Protein AF-T0XWD8-F1 (afdb_monomer_lite)

Secondary structure (DSSP, 8-state):
---------------------HHHHHHHHHHHHHHHHHHHHHHHHHHHHT-GGGHHHHHHHHHHHHHHHHHHHHTS-GGGGTSSSSSHHHHHHHHHHHHHHHHHHHHHHHHHHHHHHHHHHHHHHHHHHSS-S-----------PPP------

Sequence (153 aa):
MDRDDTSSAGQEDIGGEGPWTPETCSREALFEVARLVTVLETERDLLVSGDWEKLDPVLEEKSRRSRRLGELLSGLSPESFGEGQGEAPTLRSALVHLSELATVNHVLARESALIVEQVVREIALDAEGGGTYGASGEVGTARPSPAMVSTRG

Foldseek 3Di:
DDDDDDDPPPPPPPPDPDPDDLQVLLVVLLVLLVVLVVLLVVLQVCLVVVVVVPNVVSVVSNVVSVVVSVVSVVVHDPVNLVPPDHCNVVSVVSVVVSVVSVVVSVVSVVVVVVVVVVVVVVVVVCVVPPDDPDDDDDDDDDDPDDDDDDDDD

Radius of gyration: 32.93 Å; chains: 1; bounding box: 119×54×76 Å

pLDDT: mean 76.16, std 20.09, range [37.78, 96.75]

Structure (mmCIF, N/CA/C/O backbone):
data_AF-T0XWD8-F1
#
_entry.id   AF-T0XWD8-F1
#
loop_
_atom_site.group_PDB
_atom_site.id
_atom_site.type_symbol
_atom_site.label_atom_id
_atom_site.label_alt_id
_atom_site.label_comp_id
_atom_site.label_asym_id
_atom_site.label_entity_id
_atom_site.label_seq_id
_atom_site.pdbx_PDB_ins_code
_atom_site.Cartn_x
_atom_site.Cartn_y
_atom_site.Cartn_z
_atom_site.occupancy
_atom_site.B_iso_or_equiv
_atom_site.auth_seq_id
_atom_site.auth_comp_id
_atom_site.auth_asym_id
_atom_site.auth_atom_id
_atom_site.pdbx_PDB_model_num
ATOM 1 N N . MET A 1 1 ? 55.048 -43.233 -17.438 1.00 47.97 1 MET A N 1
ATOM 2 C CA . MET A 1 1 ? 55.725 -42.009 -16.994 1.00 47.97 1 MET A CA 1
ATOM 3 C C . MET A 1 1 ? 56.025 -41.226 -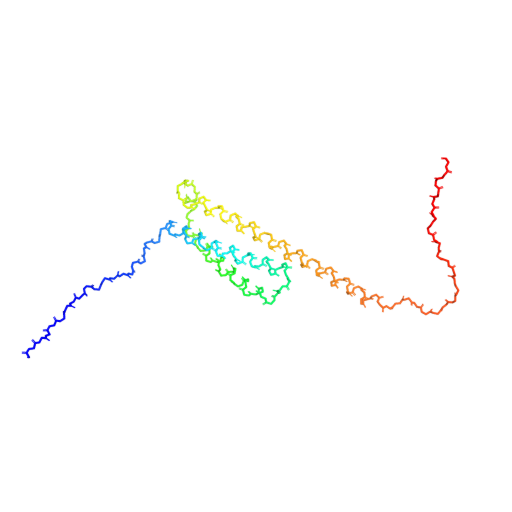18.258 1.00 47.97 1 MET A C 1
ATOM 5 O O . MET A 1 1 ? 56.757 -41.749 -19.082 1.00 47.97 1 MET A O 1
ATOM 9 N N . ASP A 1 2 ? 55.359 -40.130 -18.601 1.00 49.28 2 ASP A N 1
ATOM 10 C CA . ASP A 1 2 ? 54.460 -39.268 -17.834 1.00 49.28 2 ASP A CA 1
ATOM 11 C C . ASP A 1 2 ? 53.444 -38.631 -18.795 1.00 49.28 2 ASP A C 1
ATOM 13 O O . ASP A 1 2 ? 53.766 -38.314 -19.941 1.00 49.28 2 ASP A O 1
ATOM 17 N N . ARG A 1 3 ? 52.191 -38.538 -18.344 1.00 52.88 3 ARG A N 1
ATOM 18 C CA . ARG A 1 3 ? 51.128 -37.740 -18.955 1.00 52.88 3 ARG A CA 1
ATOM 19 C C . ARG A 1 3 ? 50.827 -36.639 -17.955 1.00 52.88 3 ARG A C 1
ATOM 21 O O . ARG A 1 3 ? 50.224 -36.960 -16.946 1.00 52.88 3 ARG A O 1
ATOM 28 N N . ASP A 1 4 ? 51.235 -35.428 -18.286 1.00 50.84 4 ASP A N 1
ATOM 29 C CA . ASP A 1 4 ? 50.837 -34.125 -17.745 1.00 50.84 4 ASP A CA 1
ATOM 30 C C . ASP A 1 4 ? 51.231 -33.158 -18.895 1.00 50.84 4 ASP A C 1
ATOM 32 O O . ASP A 1 4 ? 52.251 -33.370 -19.547 1.00 50.84 4 ASP A O 1
ATOM 36 N N . ASP A 1 5 ? 50.434 -32.220 -19.395 1.00 52.16 5 ASP A N 1
ATOM 37 C CA . ASP A 1 5 ? 49.616 -31.264 -18.679 1.00 52.16 5 ASP A CA 1
ATOM 38 C C . ASP A 1 5 ? 48.373 -30.854 -19.486 1.00 52.16 5 ASP A C 1
ATOM 40 O O . ASP A 1 5 ? 48.426 -30.455 -20.649 1.00 52.16 5 ASP A O 1
ATOM 44 N N . THR A 1 6 ? 47.243 -31.026 -18.808 1.00 51.38 6 THR A N 1
ATOM 45 C CA . THR A 1 6 ? 46.138 -30.077 -18.641 1.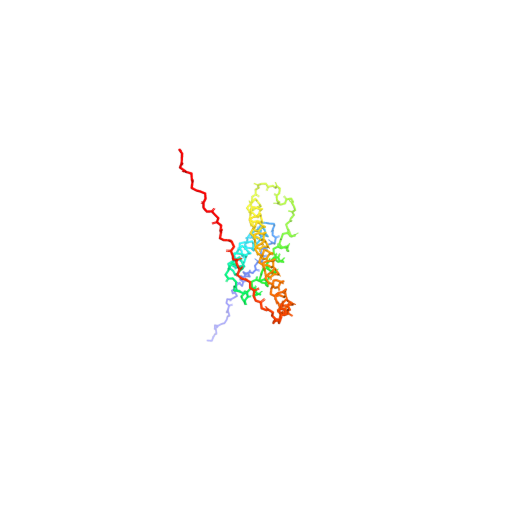00 51.38 6 THR A CA 1
ATOM 46 C C . THR A 1 6 ? 45.828 -29.079 -19.768 1.00 51.38 6 THR A C 1
ATOM 48 O O . THR A 1 6 ? 46.463 -28.050 -19.982 1.00 51.38 6 THR A O 1
ATOM 51 N N . SER A 1 7 ? 44.687 -29.356 -20.401 1.00 45.88 7 SER A N 1
ATOM 52 C CA . SER A 1 7 ? 43.796 -28.380 -21.015 1.00 45.88 7 SER A CA 1
ATOM 53 C C . SER A 1 7 ? 43.630 -27.130 -20.143 1.00 45.88 7 SER A C 1
ATOM 55 O O . SER A 1 7 ? 42.931 -27.166 -19.132 1.00 45.88 7 SER A O 1
ATOM 57 N N . SER A 1 8 ? 44.171 -25.999 -20.596 1.00 46.88 8 SER A N 1
ATOM 58 C CA . SER A 1 8 ? 43.619 -24.687 -20.253 1.00 46.88 8 SER A CA 1
ATOM 59 C C . SER A 1 8 ? 42.265 -24.558 -20.941 1.00 46.88 8 SER A C 1
ATOM 61 O O . SER A 1 8 ? 42.160 -24.084 -22.072 1.00 46.88 8 SER A O 1
ATOM 63 N N . ALA A 1 9 ? 41.227 -25.046 -20.265 1.00 49.44 9 ALA A N 1
ATOM 64 C CA . ALA A 1 9 ? 39.867 -24.621 -20.524 1.00 49.44 9 ALA A CA 1
ATOM 65 C C . ALA A 1 9 ? 39.837 -23.102 -20.334 1.00 49.44 9 ALA A C 1
ATOM 67 O O . ALA A 1 9 ? 40.087 -22.603 -19.236 1.00 49.44 9 ALA A O 1
ATOM 68 N N . GLY A 1 10 ? 39.599 -22.379 -21.429 1.00 43.47 10 GLY A N 1
ATOM 69 C CA . GLY A 1 10 ? 39.238 -20.974 -21.374 1.00 43.47 10 GLY A CA 1
ATOM 70 C C . GLY A 1 10 ? 38.040 -20.852 -20.449 1.00 43.47 10 GLY A C 1
ATOM 71 O O . GLY A 1 10 ? 36.962 -21.358 -20.747 1.00 43.47 10 GLY A O 1
ATOM 72 N N . GLN A 1 11 ? 38.280 -20.262 -19.287 1.00 45.41 11 GLN A N 1
ATOM 73 C CA . GLN A 1 11 ? 37.256 -19.889 -18.339 1.00 45.41 11 GLN A CA 1
ATOM 74 C C . GLN A 1 11 ? 36.421 -18.807 -19.021 1.00 45.41 11 GLN A C 1
ATOM 76 O O . GLN A 1 11 ? 36.838 -17.656 -19.126 1.00 45.41 11 GLN A O 1
ATOM 81 N N . GLU A 1 12 ? 35.287 -19.220 -19.584 1.00 43.28 12 GLU A N 1
ATOM 82 C CA . GLU A 1 12 ? 34.238 -18.315 -20.023 1.00 43.28 12 GLU A CA 1
ATOM 83 C C . GLU A 1 12 ? 33.767 -17.552 -18.785 1.00 43.28 12 GLU A C 1
ATOM 85 O O . GLU A 1 12 ? 33.139 -18.101 -17.879 1.00 43.28 12 GLU A O 1
ATOM 90 N N . ASP A 1 13 ? 34.158 -16.284 -18.731 1.00 39.78 13 ASP A N 1
ATOM 91 C CA . ASP A 1 13 ? 33.722 -15.300 -17.754 1.00 39.78 13 ASP A CA 1
ATOM 92 C C . ASP A 1 13 ? 32.245 -14.967 -18.033 1.00 39.78 13 ASP A C 1
ATOM 94 O O . ASP A 1 13 ? 31.894 -13.964 -18.655 1.00 39.78 13 ASP A O 1
ATOM 98 N N . ILE A 1 14 ? 31.350 -15.889 -17.666 1.00 49.12 14 ILE A N 1
ATOM 99 C CA . ILE A 1 14 ? 29.898 -15.693 -17.716 1.00 49.12 14 ILE A CA 1
ATOM 100 C C . ILE A 1 14 ? 29.509 -14.907 -16.461 1.00 49.12 14 ILE A C 1
ATOM 102 O O . ILE A 1 14 ? 29.009 -15.450 -15.479 1.00 49.12 14 ILE A O 1
ATOM 106 N N . GLY A 1 15 ? 29.797 -13.612 -16.494 1.00 41.72 15 GLY A N 1
ATOM 107 C CA . GLY A 1 15 ? 29.512 -12.673 -15.412 1.00 41.72 15 GLY A CA 1
ATOM 108 C C . GLY A 1 15 ? 29.376 -11.238 -15.906 1.00 41.72 15 GLY A C 1
ATOM 109 O O . GLY A 1 15 ? 29.667 -10.303 -15.171 1.00 41.72 15 GLY A O 1
ATOM 110 N N . GLY A 1 16 ? 28.977 -11.045 -17.166 1.00 39.66 16 GLY A N 1
ATOM 111 C CA . GLY A 1 16 ? 28.680 -9.721 -17.695 1.00 39.66 16 GLY A CA 1
ATOM 112 C C . GLY A 1 16 ? 27.376 -9.198 -17.101 1.00 39.66 16 GLY A C 1
ATOM 113 O O . GLY A 1 16 ? 26.304 -9.490 -17.631 1.00 39.66 16 GLY A O 1
ATOM 114 N N . GLU A 1 17 ? 27.458 -8.416 -16.023 1.00 50.53 17 GLU A N 1
ATOM 115 C CA . GLU A 1 17 ? 26.431 -7.422 -15.712 1.00 50.53 17 GLU A CA 1
ATOM 116 C C . GLU A 1 17 ? 26.272 -6.551 -16.963 1.00 50.53 17 GLU A C 1
ATOM 118 O O . GLU A 1 17 ? 27.141 -5.747 -17.306 1.00 50.53 17 GLU A O 1
ATOM 123 N N . GLY A 1 18 ? 25.202 -6.802 -17.722 1.00 55.06 18 GLY A N 1
ATOM 124 C CA . GLY A 1 18 ? 24.876 -6.005 -18.895 1.00 55.06 18 GLY A CA 1
ATOM 125 C C . GLY A 1 18 ? 24.800 -4.524 -18.511 1.00 55.06 18 GLY A C 1
ATOM 126 O O . GLY A 1 18 ? 24.456 -4.206 -17.369 1.00 55.06 18 GLY A O 1
ATOM 127 N N . PRO A 1 19 ? 25.132 -3.603 -19.430 1.00 63.69 19 PRO A N 1
ATOM 128 C CA . PRO A 1 19 ? 25.121 -2.180 -19.124 1.00 63.69 19 PRO A CA 1
ATOM 129 C C . PRO A 1 19 ? 23.742 -1.775 -18.594 1.00 63.69 19 PRO A C 1
ATOM 131 O O . PRO A 1 19 ? 22.725 -2.146 -19.177 1.00 63.69 19 PRO A O 1
ATOM 134 N N . TRP A 1 20 ? 23.714 -1.014 -17.498 1.00 68.00 20 TRP A N 1
ATOM 135 C CA . TRP A 1 20 ? 22.495 -0.393 -16.984 1.00 68.00 20 TRP A CA 1
ATOM 136 C C . TRP A 1 20 ? 21.909 0.516 -18.069 1.00 68.00 20 TRP A C 1
ATOM 138 O O . TRP A 1 20 ? 22.403 1.621 -18.298 1.00 68.00 20 TRP A O 1
ATOM 148 N N . THR A 1 21 ? 20.878 0.038 -18.766 1.00 78.94 21 THR A N 1
ATOM 149 C CA . THR A 1 21 ? 20.149 0.817 -19.766 1.00 78.94 21 THR A CA 1
ATOM 150 C C . THR A 1 21 ? 18.811 1.294 -19.197 1.00 78.94 21 THR A C 1
ATOM 152 O O . THR A 1 21 ? 18.275 0.708 -18.249 1.00 78.94 21 THR A O 1
ATOM 155 N N . PRO A 1 22 ? 18.210 2.346 -19.778 1.00 75.88 22 PRO A N 1
ATOM 156 C CA . PRO A 1 22 ? 16.856 2.765 -19.420 1.00 75.88 22 PRO A CA 1
ATOM 157 C C . PRO A 1 22 ? 15.820 1.637 -19.552 1.00 75.88 22 PRO A C 1
ATOM 159 O O . PRO A 1 22 ? 14.863 1.587 -18.783 1.00 75.88 22 PRO A O 1
ATOM 162 N N . GLU A 1 23 ? 16.024 0.705 -20.486 1.00 79.19 23 GLU A N 1
ATOM 163 C CA . GLU A 1 23 ? 15.155 -0.459 -20.690 1.00 79.19 23 GLU A CA 1
ATOM 164 C C . GLU A 1 23 ? 15.288 -1.485 -19.559 1.00 79.19 23 GLU A C 1
ATOM 166 O O . GLU A 1 23 ? 14.275 -1.943 -19.032 1.00 79.19 23 GLU A O 1
ATOM 171 N N . THR A 1 24 ? 16.512 -1.818 -19.127 1.00 82.00 24 THR A N 1
ATOM 172 C CA . THR A 1 24 ? 16.710 -2.731 -17.987 1.00 82.00 24 THR A CA 1
ATOM 173 C C . THR A 1 24 ? 16.186 -2.117 -16.692 1.00 82.00 24 THR A C 1
ATOM 175 O O . THR A 1 24 ? 15.540 -2.810 -15.909 1.00 82.00 24 THR A O 1
ATOM 178 N N . CYS A 1 25 ? 16.384 -0.809 -16.506 1.00 81.94 25 CYS A N 1
ATOM 179 C CA . CYS A 1 25 ? 15.863 -0.072 -15.356 1.00 81.94 25 CYS A CA 1
ATOM 180 C C . CYS A 1 25 ? 14.322 -0.024 -15.351 1.00 81.94 25 CYS A C 1
ATOM 182 O O . CYS A 1 25 ? 13.699 -0.271 -14.321 1.00 81.94 25 CYS A O 1
ATOM 184 N N . SER A 1 26 ? 13.691 0.207 -16.510 1.00 82.25 26 SER A N 1
ATOM 185 C CA . SER A 1 26 ? 12.223 0.197 -16.647 1.00 82.25 26 SER A CA 1
ATOM 186 C C . SER A 1 26 ? 11.626 -1.173 -16.326 1.00 82.25 26 SER A C 1
ATOM 188 O O . SER A 1 26 ? 10.620 -1.262 -15.617 1.00 82.25 26 SER A O 1
ATOM 190 N N . ARG A 1 27 ? 12.283 -2.246 -16.776 1.00 85.38 27 ARG A N 1
ATOM 191 C CA . ARG A 1 27 ? 11.861 -3.620 -16.497 1.00 85.38 27 ARG A CA 1
ATOM 192 C C . ARG A 1 27 ? 11.973 -3.967 -15.023 1.00 85.38 27 ARG A C 1
ATOM 194 O O . ARG A 1 27 ? 11.071 -4.582 -14.453 1.00 85.38 27 ARG A O 1
ATOM 201 N N . GLU A 1 28 ? 13.074 -3.571 -14.397 1.00 88.12 28 GLU A N 1
ATOM 202 C CA . GLU A 1 28 ? 13.274 -3.782 -12.968 1.00 88.12 28 GLU A CA 1
ATOM 203 C C . GLU A 1 28 ? 12.281 -2.958 -12.138 1.00 88.12 28 GLU A C 1
ATOM 205 O O . GLU A 1 28 ? 11.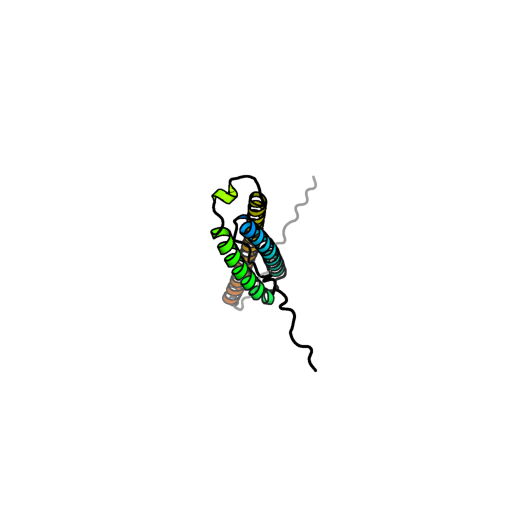713 -3.470 -11.172 1.00 88.12 28 GLU A O 1
ATOM 210 N N . ALA A 1 29 ? 11.971 -1.729 -12.564 1.00 88.25 29 ALA A N 1
ATOM 211 C CA . ALA A 1 29 ? 10.940 -0.904 -11.944 1.00 88.25 29 ALA A CA 1
ATOM 212 C C . ALA A 1 29 ? 9.556 -1.563 -12.039 1.00 88.25 29 ALA A C 1
ATOM 214 O O . ALA A 1 29 ? 8.851 -1.636 -11.035 1.00 88.25 29 ALA A O 1
ATOM 215 N N . LEU A 1 30 ? 9.180 -2.114 -13.198 1.00 89.69 30 LEU A N 1
ATOM 216 C CA . LEU A 1 30 ? 7.931 -2.871 -13.358 1.00 89.69 30 LEU A CA 1
ATOM 217 C C . LEU A 1 30 ? 7.850 -4.070 -12.407 1.00 89.69 30 LEU A C 1
ATOM 219 O O . LEU A 1 30 ? 6.797 -4.338 -11.824 1.00 89.69 30 LEU A O 1
ATOM 223 N N . PHE A 1 31 ? 8.961 -4.777 -12.222 1.00 91.69 31 PHE A N 1
ATOM 224 C CA . PHE A 1 31 ? 9.022 -5.913 -11.312 1.00 91.69 31 PHE A CA 1
ATOM 225 C C . PHE A 1 31 ? 8.878 -5.498 -9.842 1.00 91.69 31 PHE A C 1
ATOM 227 O O . PHE A 1 31 ? 8.155 -6.147 -9.082 1.00 91.69 31 PHE A O 1
ATOM 234 N N . GLU A 1 32 ? 9.509 -4.396 -9.436 1.00 91.94 32 GLU A N 1
ATOM 235 C CA . GLU A 1 32 ? 9.334 -3.849 -8.088 1.00 91.94 32 GLU A CA 1
ATOM 236 C C . GLU A 1 32 ? 7.921 -3.282 -7.872 1.00 91.94 32 GLU A C 1
ATOM 238 O O . GLU A 1 32 ? 7.370 -3.455 -6.784 1.00 91.94 32 GLU A O 1
ATOM 243 N N . VAL A 1 33 ? 7.276 -2.713 -8.900 1.00 93.00 33 VAL A N 1
ATOM 244 C CA . VAL A 1 33 ? 5.855 -2.323 -8.833 1.00 93.00 33 VAL A CA 1
ATOM 245 C C . VAL A 1 33 ? 4.963 -3.541 -8.602 1.00 93.00 33 VAL A C 1
ATOM 247 O O . VAL A 1 33 ? 4.134 -3.509 -7.698 1.00 93.00 33 VAL A O 1
ATOM 250 N N . ALA A 1 34 ? 5.145 -4.635 -9.349 1.00 93.06 34 ALA A N 1
ATOM 251 C CA . ALA A 1 34 ? 4.348 -5.851 -9.160 1.00 93.06 34 ALA A CA 1
ATOM 252 C C . ALA A 1 34 ? 4.490 -6.423 -7.737 1.00 93.06 34 ALA A C 1
ATOM 254 O O . ALA A 1 34 ? 3.501 -6.808 -7.116 1.00 93.06 34 ALA A O 1
ATOM 255 N N . ARG A 1 35 ? 5.710 -6.416 -7.186 1.00 94.94 35 ARG A N 1
ATOM 256 C CA . ARG A 1 35 ? 5.965 -6.817 -5.792 1.00 94.94 35 ARG A CA 1
ATOM 257 C C . ARG A 1 35 ? 5.274 -5.896 -4.792 1.00 94.94 35 ARG A C 1
ATOM 259 O O . ARG A 1 35 ? 4.682 -6.380 -3.832 1.00 94.94 35 ARG A O 1
ATOM 266 N N . LEU A 1 36 ? 5.341 -4.583 -5.011 1.00 95.69 36 LEU A N 1
ATOM 267 C CA . LEU A 1 36 ? 4.664 -3.603 -4.165 1.00 95.69 36 LEU A CA 1
ATOM 268 C C . LEU A 1 36 ? 3.146 -3.757 -4.202 1.00 95.69 36 LEU A C 1
ATOM 270 O O . LEU A 1 36 ? 2.522 -3.623 -3.155 1.00 95.69 36 LEU A O 1
ATOM 274 N N . VAL A 1 37 ? 2.556 -4.084 -5.354 1.00 95.62 37 VAL A N 1
ATOM 275 C CA . VAL A 1 37 ? 1.119 -4.376 -5.450 1.00 95.62 37 VAL A CA 1
ATOM 276 C C . VAL A 1 37 ? 0.752 -5.518 -4.505 1.00 95.62 37 VAL A C 1
ATOM 278 O O . VAL A 1 37 ? -0.116 -5.328 -3.663 1.00 95.62 37 VAL A O 1
ATOM 281 N N . THR A 1 38 ? 1.468 -6.646 -4.537 1.00 95.94 38 THR A N 1
ATOM 282 C CA . THR A 1 38 ? 1.201 -7.772 -3.622 1.00 95.94 38 THR A CA 1
ATOM 283 C C . THR A 1 38 ? 1.352 -7.383 -2.147 1.00 95.94 38 THR A C 1
ATOM 285 O O . THR A 1 38 ? 0.555 -7.797 -1.305 1.00 95.94 38 THR A O 1
ATOM 288 N N . VAL A 1 39 ? 2.361 -6.570 -1.816 1.00 96.44 39 VAL A N 1
ATOM 289 C CA . VAL A 1 39 ? 2.575 -6.073 -0.446 1.00 96.44 39 VAL A CA 1
ATOM 290 C C . VAL A 1 39 ? 1.405 -5.204 0.007 1.00 96.44 39 VAL A C 1
ATOM 292 O O . VAL A 1 39 ? 0.901 -5.381 1.112 1.00 96.44 39 VAL A O 1
ATOM 295 N N . LEU A 1 40 ? 0.948 -4.287 -0.842 1.00 96.50 40 LEU A N 1
ATOM 296 C CA . LEU A 1 40 ? -0.167 -3.409 -0.520 1.00 96.50 40 LEU A CA 1
ATOM 297 C C . LEU A 1 40 ? -1.517 -4.154 -0.514 1.00 96.50 40 LEU A C 1
ATOM 299 O O . LEU A 1 40 ? -2.394 -3.814 0.274 1.00 96.50 40 LEU A O 1
ATOM 303 N N . GLU A 1 41 ? -1.712 -5.177 -1.345 1.00 96.50 41 GLU A N 1
ATOM 304 C CA . GLU A 1 41 ? -2.887 -6.055 -1.256 1.00 96.50 41 GLU A CA 1
ATOM 305 C C . GLU A 1 41 ? -2.904 -6.810 0.074 1.00 96.50 41 GLU A C 1
ATOM 307 O O . GLU A 1 41 ? -3.930 -6.843 0.747 1.00 96.50 41 GLU A O 1
ATOM 312 N N . THR A 1 42 ? -1.749 -7.322 0.503 1.00 96.56 42 THR A N 1
ATOM 313 C CA . THR A 1 42 ? -1.607 -7.970 1.813 1.00 96.56 42 THR A CA 1
ATOM 314 C C . THR A 1 42 ? -1.880 -6.982 2.949 1.00 96.56 42 THR A C 1
ATOM 316 O O . THR A 1 42 ? -2.612 -7.303 3.879 1.00 96.56 42 THR A O 1
ATOM 319 N N . GLU A 1 43 ? -1.344 -5.758 2.870 1.00 96.75 43 GLU A N 1
ATOM 320 C CA . GLU A 1 43 ? -1.640 -4.682 3.825 1.00 96.75 43 GLU A CA 1
ATOM 321 C C . GLU A 1 43 ? -3.148 -4.423 3.903 1.00 96.75 43 GLU A C 1
ATOM 323 O O . GLU A 1 43 ? -3.699 -4.368 4.998 1.00 96.75 43 GLU A O 1
ATOM 328 N N . ARG A 1 44 ? -3.833 -4.322 2.758 1.00 96.19 44 ARG A N 1
ATOM 329 C CA . ARG A 1 44 ? -5.287 -4.127 2.703 1.00 96.19 44 ARG A CA 1
ATOM 330 C C . ARG A 1 44 ? -6.028 -5.245 3.427 1.00 96.19 44 ARG A C 1
ATOM 332 O O . ARG A 1 44 ? -6.923 -4.966 4.220 1.00 96.19 44 ARG A O 1
ATOM 339 N N . ASP A 1 45 ? -5.658 -6.492 3.162 1.00 96.38 45 ASP A N 1
ATOM 340 C CA . ASP A 1 45 ? -6.313 -7.654 3.756 1.00 96.38 45 ASP A CA 1
ATOM 341 C C . ASP A 1 45 ? -6.094 -7.696 5.278 1.00 96.38 45 ASP A C 1
ATOM 343 O O . ASP A 1 45 ? -7.022 -8.004 6.031 1.00 96.38 45 ASP A O 1
ATOM 347 N N . LEU A 1 46 ? -4.908 -7.308 5.758 1.00 94.75 46 LEU A N 1
ATOM 348 C CA . LEU A 1 46 ? -4.614 -7.167 7.190 1.00 94.75 46 LEU A CA 1
ATOM 349 C C . LEU A 1 46 ? -5.404 -6.021 7.837 1.00 94.75 46 LEU A C 1
ATOM 351 O O . LEU A 1 46 ? -5.977 -6.213 8.906 1.00 94.75 46 LEU A O 1
ATOM 355 N N . LEU A 1 47 ? -5.502 -4.864 7.174 1.00 93.38 47 LEU A N 1
ATOM 356 C CA . LEU A 1 47 ? -6.310 -3.730 7.641 1.00 93.38 47 LEU A CA 1
ATOM 357 C C . LEU A 1 47 ? -7.795 -4.099 7.765 1.00 93.38 47 LEU A C 1
ATOM 359 O O . LEU A 1 47 ? -8.451 -3.695 8.720 1.00 93.38 47 LEU A O 1
ATOM 363 N N . VAL A 1 48 ? -8.329 -4.872 6.814 1.00 93.00 48 VAL A N 1
ATOM 364 C CA . VAL A 1 48 ? -9.735 -5.310 6.822 1.00 93.00 48 VAL A CA 1
ATOM 365 C C . VAL A 1 48 ? -9.984 -6.411 7.855 1.00 93.00 48 VAL A C 1
ATOM 367 O O . VAL A 1 48 ? -11.027 -6.415 8.505 1.00 93.00 48 VAL A O 1
ATOM 370 N N . SER A 1 49 ? -9.051 -7.353 8.006 1.00 93.19 49 SER A N 1
ATOM 371 C CA . SER A 1 49 ? -9.177 -8.461 8.967 1.00 93.19 49 SER A CA 1
ATOM 372 C C . SER A 1 49 ? -8.861 -8.063 10.411 1.00 93.19 49 SER A C 1
ATOM 374 O O . SER A 1 49 ? -9.283 -8.764 11.331 1.00 93.19 49 SER A O 1
ATOM 376 N N . GLY A 1 50 ? -8.152 -6.950 10.622 1.00 88.88 50 GLY A N 1
ATOM 377 C CA . GLY A 1 50 ? -7.719 -6.487 11.940 1.00 88.88 50 GLY A CA 1
ATOM 378 C C . GLY A 1 50 ? -6.562 -7.298 12.535 1.00 88.88 50 GLY A C 1
ATOM 379 O O . GLY A 1 50 ? -6.375 -7.290 13.750 1.00 88.88 50 GLY A O 1
ATOM 380 N N . ASP A 1 51 ? -5.794 -8.015 11.709 1.00 91.88 51 ASP A N 1
ATOM 381 C CA . ASP A 1 51 ? -4.625 -8.794 12.140 1.00 91.88 51 ASP A CA 1
ATOM 382 C C . ASP A 1 51 ? -3.373 -7.898 12.215 1.00 91.88 51 ASP A C 1
ATOM 384 O O . ASP A 1 51 ? -2.485 -7.919 11.357 1.00 91.88 51 ASP A O 1
ATOM 388 N N . TRP A 1 52 ? -3.338 -7.045 13.244 1.00 88.94 52 TRP A N 1
ATOM 389 C CA . TRP A 1 52 ? -2.311 -6.012 13.423 1.00 88.94 52 TRP A CA 1
ATOM 390 C C . TRP A 1 52 ? -0.912 -6.575 13.703 1.00 88.94 52 TRP A C 1
ATOM 392 O O . TRP A 1 52 ? 0.077 -5.937 13.357 1.00 88.94 52 TRP A O 1
ATOM 402 N N . GLU A 1 53 ? -0.810 -7.780 14.273 1.00 91.06 53 GLU A N 1
ATOM 403 C CA . GLU A 1 53 ? 0.475 -8.419 14.606 1.00 91.06 53 GLU A CA 1
ATOM 404 C C . GLU A 1 53 ? 1.321 -8.714 13.360 1.00 91.06 53 GLU A C 1
ATOM 406 O O . GLU A 1 53 ? 2.550 -8.742 13.419 1.00 91.06 53 GLU A O 1
ATOM 411 N N . LYS A 1 54 ? 0.669 -8.914 12.210 1.00 92.56 54 LYS A N 1
ATOM 412 C CA . LYS A 1 54 ? 1.336 -9.170 10.927 1.00 92.56 54 LYS A CA 1
ATOM 413 C C . LYS A 1 54 ? 1.569 -7.907 10.105 1.00 92.56 54 LYS A C 1
ATOM 415 O O . LYS A 1 54 ? 2.149 -8.002 9.024 1.00 92.56 54 LYS A O 1
ATOM 420 N N . LEU A 1 55 ? 1.131 -6.740 10.577 1.00 92.88 55 LEU A N 1
ATOM 421 C CA . LEU A 1 55 ? 1.211 -5.503 9.806 1.00 92.88 55 LEU A CA 1
ATOM 422 C C . LEU A 1 55 ? 2.640 -4.944 9.762 1.00 92.88 55 LEU A C 1
ATOM 424 O O . LEU A 1 55 ? 3.094 -4.528 8.699 1.00 92.88 55 LEU A O 1
ATOM 428 N N . ASP A 1 56 ? 3.376 -5.007 10.872 1.00 93.75 56 ASP A N 1
ATOM 429 C CA . ASP A 1 56 ? 4.757 -4.512 10.971 1.00 93.75 56 ASP A CA 1
ATOM 430 C C . ASP A 1 56 ? 5.699 -5.058 9.877 1.00 93.75 56 ASP A C 1
ATOM 432 O O . ASP A 1 56 ? 6.284 -4.251 9.146 1.00 93.75 56 ASP A O 1
ATOM 436 N N . PRO A 1 57 ? 5.819 -6.386 9.652 1.00 94.56 57 PRO A N 1
ATOM 437 C CA . PRO A 1 57 ? 6.689 -6.903 8.593 1.00 94.56 57 PRO A CA 1
ATOM 438 C C . PRO A 1 57 ? 6.233 -6.485 7.185 1.00 94.56 57 PRO A C 1
ATOM 440 O O . PRO A 1 57 ? 7.061 -6.316 6.287 1.00 94.56 57 PRO A O 1
ATOM 443 N N . VAL A 1 58 ? 4.928 -6.281 6.974 1.00 95.81 58 VAL A N 1
ATOM 444 C CA . VAL A 1 58 ? 4.386 -5.793 5.696 1.00 95.81 58 VAL A CA 1
ATOM 445 C C . VAL A 1 58 ? 4.761 -4.326 5.471 1.00 95.81 58 VAL A C 1
ATOM 447 O O . VAL A 1 58 ? 5.145 -3.956 4.359 1.00 95.81 58 VAL A O 1
ATOM 450 N N . LEU A 1 59 ? 4.719 -3.493 6.513 1.00 94.19 59 LEU A N 1
ATOM 451 C CA . LEU A 1 59 ? 5.127 -2.087 6.448 1.00 94.19 59 LEU A CA 1
ATOM 452 C C . LEU A 1 59 ? 6.635 -1.931 6.208 1.00 94.19 59 LEU A C 1
ATOM 454 O O . LEU A 1 59 ? 7.047 -1.080 5.410 1.00 94.19 59 LEU A O 1
ATOM 458 N N . GLU A 1 60 ? 7.461 -2.763 6.842 1.00 95.38 60 GLU A N 1
ATOM 459 C CA . GLU A 1 60 ? 8.903 -2.805 6.581 1.00 95.38 60 GLU A CA 1
ATOM 460 C C . GLU A 1 60 ? 9.196 -3.175 5.123 1.00 95.38 60 GLU A C 1
ATOM 462 O O . GLU A 1 60 ? 9.985 -2.495 4.452 1.00 95.38 60 GLU A O 1
ATOM 467 N N . GLU A 1 61 ? 8.514 -4.198 4.596 1.00 95.12 61 GLU A N 1
ATOM 468 C CA . GLU A 1 61 ? 8.669 -4.610 3.202 1.00 95.12 61 GLU A CA 1
ATOM 469 C C . GLU A 1 61 ? 8.227 -3.513 2.235 1.00 95.12 61 GLU A C 1
ATOM 471 O O . GLU A 1 61 ? 8.957 -3.176 1.298 1.00 95.12 61 GLU A O 1
ATOM 476 N N . LYS A 1 62 ? 7.073 -2.894 2.496 1.00 95.38 62 LYS A N 1
ATOM 477 C CA . LYS A 1 62 ? 6.555 -1.750 1.737 1.00 95.38 62 LYS A CA 1
ATOM 478 C C . LYS A 1 62 ? 7.569 -0.613 1.688 1.00 95.38 62 LYS A C 1
ATOM 480 O O . LYS A 1 62 ? 7.832 -0.083 0.609 1.00 95.38 62 LYS A O 1
ATOM 485 N N . SER A 1 63 ? 8.167 -0.258 2.824 1.00 95.31 63 SER A N 1
ATOM 486 C CA . SER A 1 63 ? 9.173 0.807 2.920 1.00 95.31 63 SER A CA 1
ATOM 487 C C . SER A 1 63 ? 10.430 0.478 2.111 1.00 95.31 63 SER A C 1
ATOM 489 O O . SER A 1 63 ? 10.876 1.283 1.286 1.00 95.31 63 SER A O 1
ATOM 491 N N . ARG A 1 64 ? 10.967 -0.738 2.275 1.00 95.94 64 ARG A N 1
ATOM 492 C CA . ARG A 1 64 ? 12.147 -1.219 1.543 1.00 95.94 64 ARG A CA 1
ATOM 493 C C . ARG A 1 64 ? 11.930 -1.183 0.032 1.00 95.94 64 ARG A C 1
ATOM 495 O O . ARG A 1 64 ? 12.774 -0.677 -0.706 1.00 95.94 64 ARG A O 1
ATOM 502 N N . ARG A 1 65 ? 10.792 -1.705 -0.422 1.00 93.50 65 ARG A N 1
ATOM 503 C CA . ARG A 1 65 ? 10.436 -1.780 -1.842 1.00 93.50 65 ARG A CA 1
ATOM 504 C C . ARG A 1 65 ? 10.145 -0.411 -2.440 1.00 93.50 65 ARG A C 1
ATOM 506 O O . ARG A 1 65 ? 10.605 -0.126 -3.538 1.00 93.50 65 ARG A O 1
ATOM 513 N N . SER A 1 66 ? 9.454 0.459 -1.703 1.00 93.69 66 SER A N 1
ATOM 514 C CA . SER A 1 66 ? 9.172 1.831 -2.146 1.00 93.69 66 SER A CA 1
ATOM 515 C C . SER A 1 66 ? 10.457 2.634 -2.327 1.00 93.69 66 SER A C 1
ATOM 517 O O . SER A 1 66 ? 10.579 3.377 -3.297 1.00 93.69 66 SER A O 1
ATOM 519 N N . ARG A 1 67 ? 11.445 2.449 -1.438 1.00 94.56 67 ARG A N 1
ATOM 520 C CA . ARG A 1 67 ? 12.767 3.072 -1.582 1.00 94.56 67 ARG A CA 1
ATOM 521 C C . ARG A 1 67 ? 13.479 2.588 -2.843 1.00 94.56 67 ARG A C 1
ATOM 523 O O . ARG A 1 67 ? 13.901 3.418 -3.638 1.00 94.56 67 ARG A O 1
ATOM 530 N N . ARG A 1 68 ? 13.537 1.268 -3.057 1.00 92.56 68 ARG A N 1
ATOM 531 C CA . ARG A 1 68 ? 14.147 0.681 -4.260 1.00 92.56 68 ARG A CA 1
ATOM 532 C C . ARG A 1 68 ? 13.455 1.150 -5.540 1.00 92.56 68 ARG A C 1
ATOM 534 O O . ARG A 1 68 ? 14.126 1.503 -6.501 1.00 92.56 68 ARG A O 1
ATOM 541 N N . LEU A 1 69 ? 12.123 1.191 -5.552 1.00 92.44 69 LEU A N 1
ATOM 542 C CA . LEU A 1 69 ? 11.374 1.723 -6.686 1.00 92.44 69 LEU A CA 1
ATOM 543 C C . LEU A 1 69 ? 11.700 3.205 -6.912 1.00 92.44 69 LEU A C 1
ATOM 545 O O . LEU A 1 69 ? 11.913 3.603 -8.049 1.00 92.44 69 LEU A O 1
ATOM 549 N N . GLY A 1 70 ? 11.798 4.012 -5.853 1.00 90.56 70 GLY A N 1
ATOM 550 C CA . GLY A 1 70 ? 12.211 5.414 -5.951 1.00 90.56 70 GLY A CA 1
ATOM 551 C C . GLY A 1 70 ? 13.607 5.588 -6.555 1.00 90.56 70 GLY A C 1
ATOM 552 O O . GLY A 1 70 ? 13.788 6.431 -7.429 1.00 90.56 70 GLY A O 1
ATOM 553 N N . GLU A 1 71 ? 14.569 4.760 -6.144 1.00 91.06 71 GLU A N 1
ATOM 554 C CA . GLU A 1 71 ? 15.923 4.730 -6.713 1.00 91.06 71 GLU A CA 1
ATOM 555 C C . GLU A 1 71 ? 15.885 4.406 -8.216 1.00 91.06 71 GLU A C 1
ATOM 557 O O . GLU A 1 71 ? 16.418 5.175 -9.018 1.00 91.06 71 GLU A O 1
ATOM 562 N N . LEU A 1 72 ? 15.173 3.346 -8.614 1.00 88.06 72 LEU A N 1
ATOM 563 C CA . LEU A 1 72 ? 15.004 2.965 -10.023 1.00 88.06 72 LEU A CA 1
ATOM 564 C C . LEU A 1 72 ? 14.335 4.077 -10.845 1.00 88.06 72 LEU A C 1
ATOM 566 O O . LEU A 1 72 ? 14.825 4.444 -11.911 1.00 88.06 72 LEU A O 1
ATOM 570 N N . LEU A 1 73 ? 13.253 4.669 -10.334 1.00 87.00 73 LEU A N 1
ATOM 571 C CA . LEU A 1 73 ? 12.541 5.753 -11.014 1.00 87.00 73 LEU A CA 1
ATOM 572 C C . LEU A 1 73 ? 13.390 7.024 -11.133 1.00 87.00 73 LEU A C 1
ATOM 574 O O . LEU A 1 73 ? 13.295 7.706 -12.147 1.00 87.00 73 LEU A O 1
ATOM 578 N N . SER A 1 74 ? 14.240 7.330 -10.148 1.00 85.75 74 SER A N 1
ATOM 579 C CA . SER A 1 74 ? 15.179 8.458 -10.238 1.00 85.75 74 SER A CA 1
ATOM 580 C C . SER A 1 74 ? 16.276 8.250 -11.285 1.00 85.75 74 SER A C 1
ATOM 582 O O . SER A 1 74 ? 16.801 9.223 -11.823 1.00 85.75 74 SER A O 1
ATOM 584 N N . GLY A 1 75 ? 16.594 6.990 -11.601 1.00 79.44 75 GLY A N 1
ATOM 585 C CA . GLY A 1 75 ? 17.498 6.623 -12.691 1.00 79.44 75 GLY A CA 1
ATOM 586 C C . GLY A 1 75 ? 16.856 6.697 -14.081 1.00 79.44 75 GLY A C 1
ATOM 587 O O . GLY A 1 75 ? 17.568 6.615 -15.081 1.00 79.44 75 GLY A O 1
ATOM 588 N N . LEU A 1 76 ? 15.532 6.859 -14.172 1.00 80.00 76 LEU A N 1
ATOM 589 C CA . LEU A 1 76 ? 14.822 7.040 -15.436 1.00 80.00 76 LEU A CA 1
ATOM 590 C C . LEU A 1 76 ? 14.683 8.536 -15.746 1.00 80.00 76 LEU A C 1
ATOM 592 O O . LEU A 1 76 ? 14.096 9.295 -14.976 1.00 80.00 76 LEU A O 1
ATOM 596 N N . SER A 1 77 ? 15.197 8.967 -16.902 1.00 69.50 77 SER A N 1
ATOM 597 C CA . SER A 1 77 ? 14.965 10.333 -17.384 1.00 69.50 77 SER A CA 1
ATOM 598 C C . SER A 1 77 ? 13.460 10.561 -17.609 1.00 69.50 77 SER A C 1
ATOM 600 O O . SER A 1 77 ? 12.783 9.671 -18.132 1.00 69.50 77 SER A O 1
ATOM 602 N N . PRO A 1 78 ? 12.915 11.752 -17.295 1.00 67.75 78 PRO A N 1
ATOM 603 C CA . PRO A 1 78 ? 11.543 12.124 -17.650 1.00 67.75 78 PRO A CA 1
ATOM 604 C C . PRO A 1 78 ? 11.242 11.953 -19.148 1.00 67.75 78 PRO A C 1
ATOM 606 O O . PRO A 1 78 ? 10.109 11.662 -19.530 1.00 67.75 78 PRO A O 1
ATOM 609 N N . GLU A 1 79 ? 12.266 12.096 -19.993 1.00 64.44 79 GLU A N 1
ATOM 610 C CA . GLU A 1 79 ? 12.192 11.933 -21.449 1.00 64.44 79 GLU A CA 1
ATOM 611 C C . GLU A 1 79 ? 11.897 10.477 -21.846 1.00 64.44 79 GLU A C 1
ATOM 613 O O . GLU A 1 79 ? 11.130 10.237 -22.778 1.00 64.44 79 GLU A O 1
ATOM 618 N N . SER A 1 80 ? 12.371 9.504 -21.055 1.00 62.78 80 SER A N 1
ATOM 619 C CA . SER A 1 80 ? 12.105 8.069 -21.235 1.00 62.78 80 SER A CA 1
ATOM 620 C C . SER A 1 80 ? 10.626 7.701 -21.067 1.00 62.78 80 SER A C 1
ATOM 622 O O . SER A 1 80 ? 10.208 6.619 -21.469 1.00 62.78 80 SER A O 1
ATOM 624 N N . PHE A 1 81 ? 9.815 8.589 -20.480 1.00 61.97 81 PHE A N 1
ATOM 625 C CA . PHE A 1 81 ? 8.369 8.409 -20.345 1.00 61.97 81 PHE A CA 1
ATOM 626 C C . PHE A 1 81 ? 7.561 9.051 -21.483 1.00 61.97 81 PHE A C 1
ATOM 628 O O . PHE A 1 81 ? 6.347 8.829 -21.541 1.00 61.97 81 PHE A O 1
ATOM 635 N N . GLY A 1 82 ? 8.183 9.886 -22.324 1.00 55.00 82 GLY A N 1
ATOM 636 C CA . GLY A 1 82 ? 7.517 10.707 -23.341 1.00 55.00 82 GLY A CA 1
ATOM 637 C C . GLY A 1 82 ? 7.456 10.073 -24.731 1.00 55.00 82 GLY A C 1
ATOM 638 O O . GLY A 1 82 ? 6.484 10.292 -25.456 1.00 55.00 82 GLY A O 1
ATOM 639 N N . GLU A 1 83 ? 8.446 9.261 -25.096 1.00 56.31 83 GLU A N 1
ATOM 640 C CA . GLU A 1 83 ? 8.483 8.594 -26.398 1.00 56.31 83 GLU A CA 1
ATOM 641 C C . GLU A 1 83 ? 7.738 7.255 -26.315 1.00 56.31 83 GLU A C 1
ATOM 643 O O . GLU A 1 83 ? 8.149 6.324 -25.631 1.00 56.31 83 GLU A O 1
ATOM 648 N N . GLY A 1 84 ? 6.579 7.172 -26.973 1.00 55.09 84 GLY A N 1
ATOM 649 C CA . GLY A 1 84 ? 5.628 6.054 -26.909 1.00 55.09 84 GLY A CA 1
ATOM 650 C C . GLY A 1 84 ? 6.089 4.728 -27.531 1.00 55.09 84 GLY A C 1
ATOM 651 O O . GLY A 1 84 ? 5.263 4.015 -28.098 1.00 55.09 84 GLY A O 1
ATOM 652 N N . GLN A 1 85 ? 7.373 4.384 -27.447 1.00 52.91 85 GLN A N 1
ATOM 653 C CA . GLN A 1 85 ? 7.911 3.077 -27.820 1.00 52.91 85 GLN A CA 1
ATOM 654 C C . GLN A 1 85 ? 8.605 2.443 -26.604 1.00 52.91 85 GLN A C 1
ATOM 656 O O . GLN A 1 85 ? 9.599 2.966 -26.116 1.00 52.91 85 GLN A O 1
ATOM 661 N N . GLY A 1 86 ? 8.072 1.321 -26.098 1.00 63.53 86 GLY A N 1
ATOM 662 C CA . GLY A 1 86 ? 8.696 0.527 -25.027 1.00 63.53 86 GLY A CA 1
ATOM 663 C C . GLY A 1 86 ? 7.807 0.255 -23.805 1.00 63.53 86 GLY A C 1
ATOM 664 O O . GLY A 1 86 ? 6.582 0.323 -23.875 1.00 63.53 86 GLY A O 1
ATOM 665 N N . GLU A 1 87 ? 8.441 -0.079 -22.675 1.00 68.38 87 GLU A N 1
ATOM 666 C CA . GLU A 1 87 ? 7.804 -0.444 -21.392 1.00 68.38 87 GLU A CA 1
ATOM 667 C C . GLU A 1 87 ? 7.263 0.776 -20.598 1.00 68.38 87 GLU A C 1
ATOM 669 O O . GLU A 1 87 ? 6.527 0.619 -19.623 1.00 68.38 87 GLU A O 1
ATOM 674 N N . ALA A 1 88 ? 7.562 2.003 -21.038 1.00 72.12 88 ALA A N 1
ATOM 675 C CA . ALA A 1 88 ? 7.190 3.265 -20.389 1.00 72.12 88 ALA A CA 1
ATOM 676 C C . 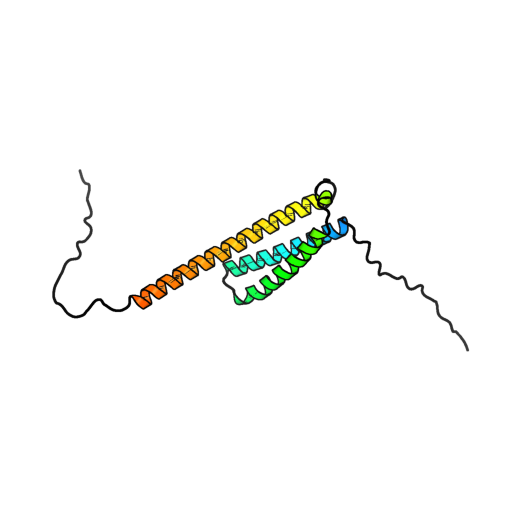ALA A 1 88 ? 5.675 3.511 -20.161 1.00 72.12 88 ALA A C 1
ATOM 678 O O . ALA A 1 88 ? 5.303 3.896 -19.045 1.00 72.12 88 ALA A O 1
ATOM 679 N N . PRO A 1 89 ? 4.763 3.306 -21.139 1.00 77.25 89 PRO A N 1
ATOM 680 C CA . PRO A 1 89 ? 3.322 3.435 -20.898 1.00 77.25 89 PRO A CA 1
ATOM 681 C C . PRO A 1 89 ? 2.803 2.388 -19.903 1.00 77.25 89 PRO A C 1
ATOM 683 O O . PRO A 1 89 ? 1.957 2.703 -19.064 1.00 77.25 89 PRO A O 1
ATOM 686 N N . THR A 1 90 ? 3.351 1.170 -19.940 1.00 84.81 90 THR A N 1
ATOM 687 C CA . THR A 1 90 ? 3.015 0.090 -19.002 1.00 84.81 90 THR A CA 1
ATOM 688 C C . THR A 1 90 ? 3.455 0.443 -17.586 1.00 84.81 90 THR A C 1
ATOM 690 O O . THR A 1 90 ? 2.663 0.322 -16.654 1.00 84.81 90 THR A O 1
ATOM 693 N N . LEU A 1 91 ? 4.679 0.955 -17.420 1.00 85.62 91 LEU A N 1
ATOM 694 C CA . LEU A 1 91 ? 5.196 1.405 -16.127 1.00 85.62 91 LEU A CA 1
ATOM 695 C C . LEU A 1 91 ? 4.350 2.543 -15.556 1.00 85.62 91 LEU A C 1
ATOM 697 O O . LEU A 1 91 ? 3.985 2.504 -14.385 1.00 85.62 91 LEU A O 1
ATOM 701 N N . ARG A 1 92 ? 3.953 3.514 -16.385 1.00 86.12 92 ARG A N 1
ATOM 702 C CA . ARG A 1 92 ? 3.057 4.593 -15.953 1.00 86.12 92 ARG A CA 1
ATOM 703 C C . ARG A 1 92 ? 1.714 4.053 -15.461 1.00 86.12 92 ARG A C 1
ATOM 705 O O . ARG A 1 92 ? 1.276 4.438 -14.382 1.00 86.12 92 ARG A O 1
ATOM 712 N N . SER A 1 93 ? 1.081 3.154 -16.215 1.00 89.06 93 SER A N 1
ATOM 713 C CA . SER A 1 93 ? -0.181 2.525 -15.800 1.00 89.06 93 SER A CA 1
ATOM 714 C C . SER A 1 93 ? -0.026 1.745 -14.493 1.00 89.06 93 SER A C 1
ATOM 716 O O . SER A 1 93 ? -0.898 1.813 -13.630 1.00 89.06 93 SER A O 1
ATOM 718 N N . ALA A 1 94 ? 1.085 1.025 -14.330 1.00 89.69 94 ALA A N 1
ATOM 719 C CA . ALA A 1 94 ? 1.366 0.250 -13.129 1.00 89.69 94 ALA A CA 1
ATOM 720 C C . ALA A 1 94 ? 1.588 1.155 -11.903 1.00 89.69 94 ALA A C 1
ATOM 722 O O . ALA A 1 94 ? 1.076 0.865 -10.825 1.00 89.69 94 ALA A O 1
ATOM 723 N N . LEU A 1 95 ? 2.280 2.287 -12.067 1.00 91.69 95 LEU A N 1
ATOM 724 C CA . LEU A 1 95 ? 2.467 3.286 -11.009 1.00 91.69 95 LEU A CA 1
ATOM 725 C C . LEU A 1 95 ? 1.157 3.978 -10.617 1.00 91.69 95 LEU A C 1
ATOM 727 O O . LEU A 1 95 ? 0.931 4.218 -9.432 1.00 91.69 95 LEU A O 1
ATOM 731 N N . VAL A 1 96 ? 0.280 4.272 -11.584 1.00 92.94 96 VAL A N 1
ATOM 732 C CA . VAL A 1 96 ? -1.063 4.804 -11.299 1.00 92.94 96 VAL A CA 1
ATOM 733 C C . VAL A 1 96 ? -1.852 3.801 -10.464 1.00 92.94 96 VAL A C 1
ATOM 735 O O . VAL A 1 96 ? -2.325 4.159 -9.388 1.00 92.94 96 VAL A O 1
ATOM 738 N N . HIS A 1 97 ? -1.905 2.537 -10.887 1.00 93.31 97 HIS A N 1
ATOM 739 C CA . HIS A 1 97 ? -2.585 1.490 -10.126 1.00 93.31 97 HIS A CA 1
ATOM 740 C C . HIS A 1 97 ? -2.020 1.338 -8.703 1.00 93.31 97 HIS A C 1
ATOM 742 O O . HIS A 1 97 ? -2.770 1.265 -7.729 1.00 93.31 97 HIS A O 1
ATOM 748 N N . LEU A 1 98 ? -0.691 1.370 -8.565 1.00 94.62 98 LEU A N 1
ATOM 749 C CA . LEU A 1 98 ? -0.025 1.337 -7.267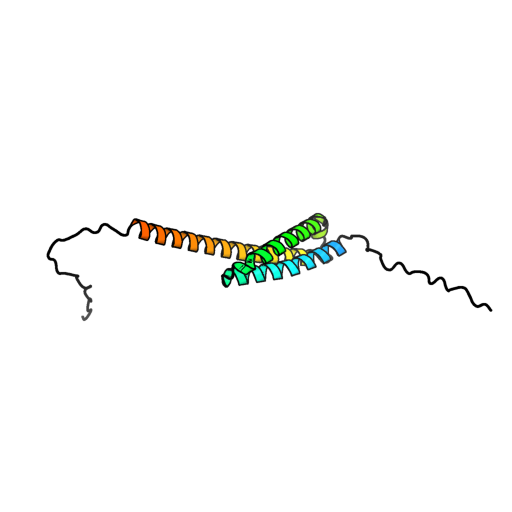 1.00 94.62 98 LEU A CA 1
ATOM 750 C C . LEU A 1 98 ? -0.449 2.515 -6.375 1.00 94.62 98 LEU A C 1
ATOM 752 O O . LEU A 1 98 ? -0.696 2.333 -5.182 1.00 94.62 98 LEU A O 1
ATOM 756 N N . SER A 1 99 ? -0.563 3.716 -6.949 1.00 94.25 99 SER A N 1
ATOM 757 C CA . SER A 1 99 ? -0.992 4.918 -6.226 1.00 94.25 99 SER A CA 1
ATOM 758 C C . SER A 1 99 ? -2.454 4.850 -5.774 1.00 94.25 99 SER A C 1
ATOM 760 O O . SER A 1 99 ? -2.765 5.239 -4.646 1.00 94.25 99 SER A O 1
ATOM 762 N N . GLU A 1 100 ? -3.345 4.305 -6.605 1.00 96.19 100 GLU A N 1
ATOM 763 C CA . GLU A 1 100 ? -4.754 4.095 -6.263 1.00 96.19 100 GLU A CA 1
ATOM 764 C C . GLU A 1 100 ? -4.875 3.137 -5.078 1.00 96.19 100 GLU A C 1
ATOM 766 O O . GLU A 1 100 ? -5.548 3.437 -4.092 1.00 96.19 100 GLU A O 1
ATOM 771 N N . LEU A 1 101 ? -4.159 2.015 -5.135 1.00 94.69 101 LEU A N 1
ATOM 772 C CA . LEU A 1 101 ? -4.212 0.990 -4.103 1.00 94.69 101 LEU A CA 1
ATOM 773 C C . LEU A 1 101 ? -3.606 1.487 -2.779 1.00 94.69 101 LEU A C 1
ATOM 775 O O . LEU A 1 101 ? -4.202 1.304 -1.717 1.00 94.69 101 LEU A O 1
ATOM 779 N N . ALA A 1 102 ? -2.491 2.222 -2.833 1.00 94.06 102 ALA A N 1
ATOM 780 C CA . ALA A 1 102 ? -1.926 2.887 -1.659 1.00 94.06 102 ALA A CA 1
ATOM 781 C C . ALA A 1 102 ? -2.895 3.914 -1.042 1.00 94.06 102 ALA A C 1
ATOM 783 O O . ALA A 1 102 ? -2.988 4.018 0.184 1.00 94.06 102 ALA A O 1
ATOM 784 N N . THR A 1 103 ? -3.640 4.646 -1.876 1.00 95.75 103 THR A N 1
ATOM 785 C CA . THR A 1 103 ? -4.646 5.619 -1.422 1.00 95.75 103 THR A CA 1
ATOM 786 C C . THR A 1 103 ? -5.798 4.925 -0.703 1.00 95.75 103 THR A C 1
ATOM 788 O O . THR A 1 103 ? -6.207 5.373 0.367 1.00 95.75 103 THR A O 1
ATOM 791 N N . VAL A 1 104 ? -6.289 3.804 -1.238 1.00 96.44 104 VAL A N 1
ATOM 792 C CA . VAL A 1 104 ? -7.337 3.000 -0.591 1.00 96.44 104 VAL A CA 1
ATOM 793 C C . VAL A 1 104 ? -6.882 2.515 0.784 1.00 96.44 104 VAL A C 1
ATOM 795 O O . VAL A 1 104 ? -7.600 2.715 1.762 1.00 96.44 104 VAL A O 1
ATOM 798 N N . ASN A 1 105 ? -5.677 1.949 0.890 1.00 95.12 105 ASN A N 1
ATOM 799 C CA . ASN A 1 105 ? -5.145 1.480 2.174 1.00 95.12 105 ASN A CA 1
ATOM 800 C C . ASN A 1 105 ? -5.011 2.619 3.189 1.00 95.12 105 ASN A C 1
ATOM 802 O O . ASN A 1 105 ? -5.355 2.455 4.358 1.00 95.12 105 ASN A O 1
ATOM 806 N N . HIS A 1 106 ? -4.564 3.795 2.742 1.00 95.75 106 HIS A N 1
ATOM 807 C CA . HIS A 1 106 ? -4.481 4.973 3.598 1.00 95.75 106 HIS A CA 1
ATOM 808 C C . HIS A 1 106 ? -5.856 5.404 4.126 1.00 95.75 106 HIS A C 1
ATOM 810 O O . HIS A 1 106 ? -5.993 5.683 5.318 1.00 95.75 106 HIS A O 1
ATOM 816 N N . VAL A 1 107 ? -6.878 5.430 3.264 1.00 96.69 107 VAL A N 1
ATOM 817 C CA . VAL A 1 107 ? -8.255 5.744 3.669 1.00 96.69 107 VAL A CA 1
ATOM 818 C C . VAL A 1 107 ? -8.762 4.722 4.687 1.00 96.69 107 VAL A C 1
ATOM 820 O O . VAL A 1 107 ? -9.269 5.125 5.728 1.00 96.69 107 VAL A O 1
ATOM 823 N N . LEU A 1 108 ? -8.562 3.422 4.450 1.00 93.94 108 LEU A N 1
ATOM 824 C CA . LEU A 1 108 ? -8.971 2.367 5.387 1.00 93.94 108 LEU A CA 1
ATOM 825 C C . LEU A 1 108 ? -8.315 2.523 6.765 1.00 93.94 108 LEU A C 1
ATOM 827 O O . LEU A 1 108 ? -9.002 2.465 7.787 1.00 93.94 108 LEU A O 1
ATOM 831 N N . ALA A 1 109 ? -7.003 2.763 6.802 1.00 93.12 109 ALA A N 1
ATOM 832 C CA . ALA A 1 109 ? -6.275 2.976 8.050 1.00 93.12 109 ALA A CA 1
ATOM 833 C C . ALA A 1 109 ? -6.766 4.232 8.790 1.00 93.12 109 ALA A C 1
ATOM 835 O O . ALA A 1 109 ? -6.960 4.205 10.006 1.00 93.12 109 ALA A O 1
ATOM 836 N N . ARG A 1 110 ? -7.018 5.323 8.056 1.00 96.19 110 ARG A N 1
ATOM 837 C CA . ARG A 1 110 ? -7.522 6.582 8.617 1.00 96.19 110 ARG A CA 1
ATOM 838 C C . ARG A 1 110 ? -8.921 6.431 9.210 1.00 96.19 110 ARG A C 1
ATOM 840 O O . ARG A 1 110 ? -9.139 6.868 10.335 1.00 96.19 110 ARG A O 1
ATOM 847 N N . GLU A 1 111 ? -9.850 5.820 8.482 1.00 95.00 111 GLU A N 1
ATOM 848 C CA . GLU A 1 111 ? -11.215 5.593 8.974 1.00 95.00 111 GLU A CA 1
ATOM 849 C C . GLU A 1 111 ? -11.213 4.679 10.204 1.00 95.00 111 GLU A C 1
ATOM 851 O O . GLU A 1 111 ? -11.879 4.973 11.195 1.00 95.00 111 GLU A O 1
ATOM 856 N N . SER A 1 112 ? -10.386 3.630 10.196 1.00 91.12 112 SER A N 1
ATOM 857 C CA . SER A 1 112 ? -10.224 2.743 11.355 1.00 91.12 112 SER A CA 1
ATOM 858 C C . SER A 1 112 ? -9.739 3.508 12.591 1.00 91.12 112 SER A C 1
ATOM 860 O O . SER A 1 112 ? -10.295 3.344 13.675 1.00 91.12 112 SER A O 1
ATOM 862 N N . ALA A 1 113 ? -8.751 4.395 12.431 1.00 91.44 113 ALA A N 1
ATOM 863 C CA . ALA A 1 113 ? -8.250 5.225 13.524 1.00 91.44 113 ALA A CA 1
ATOM 864 C C . ALA A 1 113 ? -9.320 6.182 14.077 1.00 91.44 113 ALA A C 1
ATOM 866 O O . ALA A 1 113 ? -9.455 6.297 15.293 1.00 91.44 113 ALA A O 1
ATOM 867 N N . LEU A 1 114 ? -10.112 6.821 13.207 1.00 94.00 114 LEU A N 1
ATOM 868 C CA . LEU A 1 114 ? -11.198 7.721 13.617 1.00 94.00 114 LEU A CA 1
ATOM 869 C C . LEU A 1 114 ? -12.293 6.989 14.402 1.00 94.00 114 LEU A C 1
ATOM 871 O O . LEU A 1 114 ? -12.795 7.516 15.396 1.00 94.00 114 LEU A O 1
ATOM 875 N N . ILE A 1 115 ? -12.646 5.771 13.983 1.00 92.44 115 ILE A N 1
ATOM 876 C CA . ILE A 1 115 ? -13.619 4.931 14.692 1.00 92.44 115 ILE A CA 1
ATOM 877 C C . ILE A 1 115 ? -13.084 4.564 16.079 1.00 92.44 115 ILE A C 1
ATOM 879 O O . ILE A 1 115 ? -13.794 4.727 17.068 1.00 92.44 115 ILE A O 1
ATOM 883 N N . VAL A 1 116 ? -11.830 4.112 16.172 1.00 91.50 116 VAL A N 1
ATOM 884 C CA . VAL A 1 116 ? -11.207 3.763 17.459 1.00 91.50 116 VAL A CA 1
ATOM 885 C C . VAL A 1 116 ? -11.132 4.979 18.383 1.00 91.50 116 VAL A C 1
ATOM 887 O O . VAL A 1 116 ? -11.487 4.875 19.554 1.00 91.50 116 VAL A O 1
ATOM 890 N N . GLU A 1 117 ? -10.731 6.142 17.870 1.00 93.19 117 GLU A N 1
ATOM 891 C CA . GLU A 1 117 ? -10.700 7.392 18.635 1.00 93.19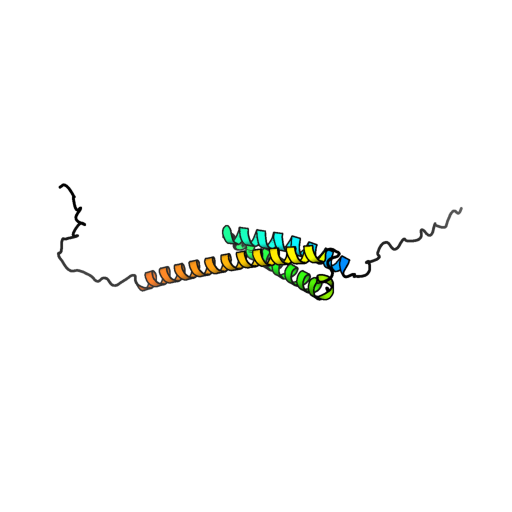 117 GLU A CA 1
ATOM 892 C C . GLU A 1 117 ? -12.088 7.748 19.184 1.00 93.19 117 GLU A C 1
ATOM 894 O O . GLU A 1 117 ? -12.226 8.096 20.358 1.00 93.19 117 GLU A O 1
ATOM 899 N N . GLN A 1 118 ? -13.128 7.624 18.357 1.00 93.56 118 GLN A N 1
ATOM 900 C CA . GLN A 1 118 ? -14.502 7.880 18.770 1.00 93.56 118 GLN A CA 1
ATOM 901 C C . GLN A 1 118 ? -14.958 6.923 19.878 1.00 93.56 118 GLN A C 1
ATOM 903 O O . GLN A 1 118 ? -15.503 7.380 20.880 1.00 93.56 118 GLN A O 1
ATOM 908 N N . VAL A 1 119 ? -14.674 5.626 19.738 1.00 92.69 119 VAL A N 1
ATOM 909 C CA . VAL A 1 119 ? -15.012 4.611 20.748 1.00 92.69 119 VAL A CA 1
ATOM 910 C C . VAL A 1 119 ? -14.291 4.883 22.069 1.00 92.69 119 VAL A C 1
ATOM 912 O O . VAL A 1 119 ? -14.905 4.831 23.132 1.00 92.69 119 VAL A O 1
ATOM 915 N N . VAL A 1 120 ? -13.000 5.224 22.029 1.00 92.94 120 VAL A N 1
ATOM 916 C CA . VAL A 1 120 ? -12.232 5.558 23.239 1.00 92.94 120 VAL A CA 1
ATOM 917 C C . VAL A 1 120 ? -12.806 6.792 23.937 1.00 92.94 120 VAL A C 1
ATOM 919 O O . VAL A 1 120 ? -12.904 6.800 25.164 1.00 92.94 120 VAL A O 1
ATOM 922 N N . ARG A 1 121 ? -13.231 7.816 23.181 1.00 91.38 121 ARG A N 1
ATOM 923 C CA . ARG A 1 121 ? -13.900 8.996 23.751 1.00 91.38 121 ARG A CA 1
ATOM 924 C C . ARG A 1 121 ? -15.216 8.645 24.438 1.00 91.38 121 ARG A C 1
ATOM 926 O O . ARG A 1 121 ? -15.463 9.145 25.529 1.00 91.38 121 ARG A O 1
ATOM 933 N N . GLU A 1 122 ? -16.042 7.801 23.829 1.00 89.25 122 GLU A N 1
ATOM 934 C CA . GLU A 1 122 ? -17.316 7.368 24.420 1.00 89.25 122 GLU A CA 1
ATOM 935 C C . GLU A 1 122 ? -17.096 6.597 25.727 1.00 89.25 122 GLU A C 1
ATOM 937 O O . GLU A 1 122 ? -17.715 6.920 26.738 1.00 89.25 122 GLU A O 1
ATOM 942 N N . ILE A 1 123 ? -16.133 5.669 25.749 1.00 87.62 123 ILE A N 1
ATOM 943 C CA . ILE A 1 123 ? -15.764 4.928 26.966 1.00 87.62 123 ILE A CA 1
ATOM 944 C C . ILE A 1 123 ? -15.260 5.877 28.065 1.00 87.62 123 ILE A C 1
ATOM 946 O O . ILE A 1 123 ? -15.602 5.704 29.234 1.00 87.62 123 ILE A O 1
ATOM 950 N N . ALA A 1 124 ? -14.449 6.878 27.711 1.00 85.56 124 ALA A N 1
ATOM 951 C CA . ALA A 1 124 ? -13.944 7.858 28.671 1.00 85.56 124 ALA A CA 1
ATOM 952 C C . ALA A 1 124 ? -15.073 8.720 29.265 1.00 85.56 124 ALA A C 1
ATOM 954 O O . ALA A 1 124 ? -15.109 8.920 30.477 1.00 85.56 124 ALA A O 1
ATOM 955 N N . LEU A 1 125 ? -16.027 9.171 28.442 1.00 82.94 125 LEU A N 1
ATOM 956 C CA . LEU A 1 125 ? -17.190 9.938 28.903 1.00 82.94 125 LEU A CA 1
ATOM 957 C C . LEU A 1 125 ? -18.101 9.115 29.828 1.00 82.94 125 LEU A C 1
ATOM 959 O O . LEU A 1 125 ? -18.587 9.645 30.827 1.00 82.94 125 LEU A O 1
ATOM 963 N N . ASP A 1 126 ? -18.290 7.823 29.551 1.00 74.31 126 ASP A N 1
ATOM 964 C CA . ASP A 1 126 ? -19.034 6.917 30.435 1.00 74.31 126 ASP A CA 1
ATOM 965 C C . ASP A 1 126 ? -18.302 6.684 31.769 1.00 74.31 126 ASP A C 1
ATOM 967 O O . ASP A 1 126 ? -18.931 6.626 32.831 1.00 74.31 126 ASP A O 1
ATOM 971 N N . ALA A 1 127 ? -16.967 6.604 31.742 1.00 66.62 127 ALA A N 1
ATOM 972 C CA . ALA A 1 127 ? -16.140 6.481 32.943 1.00 66.62 127 ALA A CA 1
ATOM 973 C C . ALA A 1 127 ? -16.135 7.762 33.802 1.00 66.62 127 ALA A C 1
ATOM 975 O O . ALA A 1 127 ? -16.050 7.677 35.028 1.00 66.62 127 ALA A O 1
ATOM 976 N N . GLU A 1 128 ? -16.270 8.939 33.185 1.00 61.84 128 GLU A N 1
ATOM 977 C CA . GLU A 1 128 ? -16.369 10.239 33.866 1.00 61.84 128 GLU A CA 1
ATOM 978 C C . GLU A 1 128 ? -17.810 10.586 34.310 1.00 61.84 128 GLU A C 1
ATOM 980 O O . GLU A 1 128 ? -17.998 11.396 35.219 1.00 61.84 128 GLU A O 1
ATOM 985 N N . GLY A 1 129 ? -18.833 9.952 33.717 1.00 57.34 129 GLY A N 1
ATOM 986 C CA . GLY A 1 129 ? -20.263 10.175 33.997 1.00 57.34 129 GLY A CA 1
ATOM 987 C C . GLY A 1 129 ? -20.927 9.169 34.952 1.00 57.34 129 GLY A C 1
ATOM 988 O O . GLY A 1 129 ? -22.093 9.336 35.325 1.00 57.34 129 GLY A O 1
ATOM 989 N N . GLY A 1 130 ? -20.205 8.136 35.389 1.00 52.84 130 GLY A N 1
ATOM 990 C CA . GLY A 1 130 ? -20.699 7.057 36.249 1.00 52.84 130 GLY A CA 1
ATOM 991 C C . GLY A 1 130 ? -20.816 7.401 37.737 1.00 52.84 130 GLY A C 1
ATOM 992 O O . GLY A 1 130 ? -20.271 6.684 38.572 1.00 52.84 130 GLY A O 1
ATOM 993 N N . GLY A 1 131 ? -21.546 8.461 38.097 1.00 50.22 131 GLY A N 1
ATOM 994 C CA . GLY A 1 131 ? -21.987 8.643 39.482 1.00 50.22 131 GLY A CA 1
ATOM 995 C C . GLY A 1 131 ? -22.344 10.065 39.895 1.00 50.22 131 GLY A C 1
ATOM 996 O O . GLY A 1 131 ? -21.575 10.688 40.607 1.00 50.22 131 GLY A O 1
ATOM 997 N N . THR A 1 132 ? -23.534 10.551 39.529 1.00 52.78 132 THR A N 1
ATOM 998 C CA . THR A 1 132 ? -24.407 11.373 40.404 1.00 52.78 132 THR A CA 1
ATOM 999 C C . THR A 1 132 ? -25.797 11.564 39.769 1.00 52.78 132 THR A C 1
ATOM 1001 O O . THR A 1 132 ? -26.188 12.658 39.383 1.00 52.78 132 THR A O 1
ATOM 1004 N N . TYR A 1 133 ? -26.609 10.504 39.739 1.00 56.22 133 TYR A N 1
ATOM 1005 C CA . TYR A 1 133 ? -28.036 10.683 40.036 1.00 56.22 133 TYR A CA 1
ATOM 1006 C C . TYR A 1 133 ? -28.230 10.244 41.487 1.00 56.22 133 TYR A C 1
ATOM 1008 O O . TYR A 1 133 ? -28.116 9.066 41.821 1.00 56.22 133 TYR A O 1
ATOM 1016 N N . GLY A 1 134 ? -28.369 11.234 42.368 1.00 45.56 134 GLY A N 1
ATOM 1017 C CA . GLY A 1 134 ? -28.415 11.059 43.813 1.00 45.56 134 GLY A CA 1
ATOM 1018 C C . GLY A 1 134 ? -29.647 10.300 44.315 1.00 45.56 134 GLY A C 1
ATOM 1019 O O . GLY A 1 134 ? -30.753 10.457 43.811 1.00 45.56 134 GLY A O 1
ATOM 1020 N N . ALA A 1 135 ? -29.384 9.481 45.331 1.00 43.34 135 ALA A N 1
ATOM 1021 C CA . ALA A 1 135 ? -30.174 9.183 46.525 1.00 43.34 135 ALA A CA 1
ATOM 1022 C C . ALA A 1 135 ? -31.652 9.642 46.612 1.00 43.34 135 ALA A C 1
ATOM 1024 O O . ALA A 1 135 ? -31.960 10.827 46.581 1.00 43.34 135 ALA A O 1
ATOM 1025 N N . SER A 1 136 ? -32.507 8.669 46.951 1.00 56.19 136 SER A N 1
ATOM 1026 C CA . SER A 1 136 ? -33.541 8.767 47.997 1.00 56.19 136 SER A CA 1
ATOM 1027 C C . SER A 1 136 ? -34.562 9.913 47.897 1.00 56.19 136 SER A C 1
ATOM 1029 O O . SER A 1 136 ? -34.408 10.956 48.525 1.00 56.19 136 SER A O 1
ATOM 1031 N N . GLY A 1 137 ? -35.682 9.660 47.217 1.00 38.28 137 GLY A N 1
ATOM 1032 C CA . GLY A 1 137 ? -36.875 10.505 47.270 1.00 38.28 137 GLY A CA 1
ATOM 1033 C C . GLY A 1 137 ? -38.055 9.862 46.544 1.00 38.28 137 GLY A C 1
ATOM 1034 O O . GLY A 1 137 ? -37.949 9.456 45.397 1.00 38.28 137 GLY A O 1
ATOM 1035 N N . GLU A 1 138 ? -39.153 9.721 47.263 1.00 43.69 138 GLU A N 1
ATOM 1036 C CA . GLU A 1 138 ? -40.414 9.048 46.955 1.00 43.69 138 GLU A CA 1
ATOM 1037 C C . GLU A 1 138 ? -41.187 9.544 45.699 1.00 43.69 138 GLU A C 1
ATOM 1039 O O . GLU A 1 138 ? -41.111 10.711 45.335 1.00 43.69 138 GLU A O 1
ATOM 1044 N N . VAL A 1 139 ? -42.033 8.645 45.158 1.00 49.00 139 VAL A N 1
ATOM 1045 C CA . VAL A 1 139 ? -43.253 8.842 44.325 1.00 49.00 139 VAL A CA 1
ATOM 1046 C C . VAL A 1 139 ? -43.127 9.431 42.904 1.00 49.00 139 VAL A C 1
ATOM 1048 O O . VAL A 1 139 ? -42.766 10.584 42.709 1.00 49.00 139 VAL A O 1
ATOM 1051 N N . GLY A 1 140 ? -43.647 8.696 41.904 1.00 37.78 140 GLY A N 1
ATOM 1052 C CA . GLY A 1 140 ? -44.153 9.326 40.675 1.00 37.78 140 GLY A CA 1
ATOM 1053 C C . GLY A 1 140 ? -44.332 8.417 39.458 1.00 37.78 140 GLY A C 1
ATOM 1054 O O . GLY A 1 140 ? -43.466 8.330 38.597 1.00 37.78 140 GLY A O 1
ATOM 1055 N N . THR A 1 141 ? -45.493 7.777 39.343 1.00 50.12 141 THR A N 1
ATOM 1056 C CA . THR A 1 141 ? -46.013 7.184 38.101 1.00 50.12 141 THR A CA 1
ATOM 1057 C C . THR A 1 141 ? -46.080 8.202 36.953 1.00 50.12 141 THR A C 1
ATOM 1059 O O . THR A 1 141 ? -46.660 9.264 37.152 1.00 50.12 141 THR A O 1
ATOM 1062 N N . ALA A 1 142 ? -45.603 7.838 35.755 1.00 40.94 142 ALA A N 1
ATOM 1063 C CA . ALA A 1 142 ? -46.300 7.970 34.459 1.00 40.94 142 ALA A CA 1
ATOM 1064 C C . ALA A 1 142 ? -45.305 8.076 33.291 1.00 40.94 142 ALA A C 1
ATOM 1066 O O . ALA A 1 142 ? -44.694 9.110 33.041 1.00 40.94 142 ALA A O 1
ATOM 1067 N N . ARG A 1 143 ? -45.218 7.002 32.507 1.00 51.12 143 ARG A N 1
ATOM 1068 C CA . ARG A 1 143 ? -44.709 7.033 31.136 1.00 51.12 143 ARG A CA 1
ATOM 1069 C C . ARG A 1 143 ? -45.923 7.331 30.242 1.00 51.12 143 ARG A C 1
ATOM 1071 O O . ARG A 1 143 ? -46.792 6.459 30.168 1.00 51.12 143 ARG A O 1
ATOM 1078 N N . PRO A 1 144 ? -46.072 8.502 29.593 1.00 47.69 144 PRO A N 1
ATOM 1079 C CA . PRO A 1 144 ? -47.102 8.634 28.576 1.00 47.69 144 PRO A CA 1
ATOM 1080 C C . PRO A 1 144 ? -46.673 7.785 27.376 1.00 47.69 144 PRO A C 1
ATOM 1082 O O . PRO A 1 144 ? -45.639 8.017 26.752 1.00 47.69 144 PRO A O 1
ATOM 1085 N N . SER A 1 145 ? -47.444 6.730 27.121 1.00 50.59 145 SER A N 1
ATOM 1086 C CA . SER A 1 145 ? -47.311 5.887 25.932 1.00 50.59 145 SER A CA 1
ATOM 1087 C C . SER A 1 145 ? -47.630 6.711 24.677 1.00 50.59 145 SER A C 1
ATOM 1089 O O . SER A 1 145 ? -48.515 7.568 24.740 1.00 50.59 145 SER A O 1
ATOM 1091 N N . PRO A 1 146 ? -46.959 6.476 23.536 1.00 52.09 146 PRO A N 1
ATOM 1092 C CA . PRO A 1 146 ? -47.281 7.182 22.303 1.00 52.09 146 PRO A CA 1
ATOM 1093 C C . PRO A 1 146 ? -48.677 6.770 21.814 1.00 52.09 146 PRO A C 1
ATOM 1095 O O . PRO A 1 146 ? -48.999 5.585 21.731 1.00 52.09 146 PRO A O 1
ATOM 1098 N N . ALA A 1 147 ? -49.523 7.757 21.517 1.00 50.50 147 ALA A N 1
ATOM 1099 C CA . ALA A 1 147 ? -50.876 7.543 21.021 1.00 50.50 147 ALA A CA 1
ATOM 1100 C C . ALA A 1 147 ? -50.851 7.018 19.574 1.00 50.50 147 ALA A C 1
ATOM 1102 O O . ALA A 1 147 ? -50.303 7.665 18.682 1.00 50.50 147 ALA A O 1
ATOM 1103 N N . MET A 1 148 ? -51.479 5.864 19.329 1.00 49.78 148 MET A N 1
ATOM 1104 C CA . MET A 1 148 ? -51.792 5.402 17.975 1.00 49.78 148 MET A CA 1
ATOM 1105 C C . MET A 1 148 ? -53.006 6.173 17.445 1.00 49.78 148 MET A C 1
ATOM 1107 O O . MET A 1 148 ? -54.111 6.048 17.973 1.00 49.78 148 MET A O 1
ATOM 1111 N N . VAL A 1 149 ? -52.801 6.968 16.395 1.00 47.88 149 VAL A N 1
ATOM 1112 C CA . VAL A 1 149 ? -53.875 7.637 15.650 1.00 47.88 149 VAL A CA 1
ATOM 1113 C C . VAL A 1 149 ? -54.507 6.624 14.694 1.00 47.88 149 VAL A C 1
ATOM 1115 O O . VAL A 1 149 ? -53.885 6.188 13.731 1.00 47.88 149 VAL A O 1
ATOM 1118 N N . SER A 1 150 ? -55.751 6.241 14.980 1.00 53.50 150 SER A N 1
ATOM 1119 C CA . SER A 1 150 ? -56.599 5.426 14.107 1.00 53.50 150 SER A CA 1
ATOM 1120 C C . SER A 1 150 ? -57.343 6.333 13.125 1.00 53.50 150 SER A C 1
ATOM 1122 O O . SER A 1 150 ? -58.255 7.052 13.532 1.00 53.50 150 SER A O 1
ATOM 1124 N N . THR A 1 151 ? -57.016 6.283 11.834 1.00 54.41 151 THR A N 1
ATOM 1125 C CA . THR A 1 151 ? -57.832 6.903 10.781 1.00 54.41 151 THR A CA 1
ATOM 1126 C C . THR A 1 151 ? -58.894 5.918 10.298 1.00 54.41 151 THR A C 1
ATOM 1128 O O . THR A 1 151 ? -58.640 5.027 9.490 1.00 54.41 151 THR A O 1
ATOM 1131 N N . ARG A 1 152 ? -60.121 6.085 10.795 1.00 41.47 152 ARG A N 1
ATOM 1132 C CA . ARG A 1 152 ? -61.316 5.544 10.143 1.00 41.47 152 ARG A CA 1
ATOM 1133 C C . ARG A 1 152 ? -62.337 6.665 10.002 1.00 41.47 152 ARG A C 1
ATOM 1135 O O . ARG A 1 152 ? -62.907 7.114 10.993 1.00 41.47 152 ARG A O 1
ATOM 1142 N N . GLY A 1 153 ? -62.500 7.103 8.762 1.00 44.09 153 GLY A N 1
ATOM 1143 C CA . GLY A 1 153 ? -63.563 7.942 8.228 1.00 44.09 153 GLY A CA 1
ATOM 1144 C C . GLY A 1 153 ? -63.707 7.557 6.770 1.00 44.09 153 GLY A C 1
ATOM 1145 O O . GLY A 1 153 ? -62.657 7.576 6.092 1.00 44.09 153 GLY A O 1
#